Protein AF-A0A530LV53-F1 (afdb_monomer)

Nearest PDB structures (foldseek):
  2i8d-assembly1_B  TM=2.785E-01  e=9.019E+00  Lacticaseibacillus casei

Structure (mmCIF, N/CA/C/O backbone):
data_AF-A0A530LV53-F1
#
_entry.id   AF-A0A530LV53-F1
#
loop_
_atom_site.group_PDB
_atom_site.id
_atom_site.type_symbol
_atom_site.label_atom_id
_atom_site.label_alt_id
_atom_site.label_comp_id
_atom_site.label_asym_id
_atom_site.label_entity_id
_atom_site.label_seq_id
_atom_site.pdbx_PDB_ins_code
_atom_site.Cartn_x
_atom_site.Cartn_y
_atom_site.Cartn_z
_atom_site.occupancy
_atom_site.B_iso_or_equiv
_atom_site.auth_seq_id
_atom_site.auth_comp_id
_atom_site.auth_asym_id
_atom_site.auth_atom_id
_atom_site.pdbx_PDB_model_num
ATOM 1 N N . GLY A 1 1 ? 3.101 -8.618 -6.948 1.00 71.25 1 GLY A N 1
ATOM 2 C CA . GLY A 1 1 ? 4.556 -8.572 -7.168 1.00 71.25 1 GLY A CA 1
ATOM 3 C C . GLY A 1 1 ? 5.009 -9.927 -7.652 1.00 71.25 1 GLY A C 1
ATOM 4 O O . GLY A 1 1 ? 4.393 -10.908 -7.249 1.00 71.25 1 GLY A O 1
ATOM 5 N N . LEU A 1 2 ? 6.034 -9.965 -8.504 1.00 82.62 2 LEU A N 1
ATOM 6 C CA . LEU A 1 2 ? 6.558 -11.186 -9.129 1.00 82.62 2 LEU A CA 1
ATOM 7 C C . LEU A 1 2 ? 6.961 -12.260 -8.097 1.00 82.62 2 LEU A C 1
ATOM 9 O O . LEU A 1 2 ? 6.796 -13.448 -8.349 1.00 82.62 2 LEU A O 1
ATOM 13 N N . HIS A 1 3 ? 7.391 -11.832 -6.905 1.00 86.94 3 HIS A N 1
ATOM 14 C CA . HIS A 1 3 ? 7.832 -12.701 -5.808 1.00 86.94 3 HIS A CA 1
ATOM 15 C C . HIS A 1 3 ? 7.010 -12.520 -4.516 1.00 86.94 3 HIS A C 1
ATOM 17 O O . HIS A 1 3 ? 7.536 -12.628 -3.411 1.00 86.94 3 HIS A O 1
ATOM 23 N N . ARG A 1 4 ? 5.707 -12.204 -4.622 1.00 87.56 4 ARG A N 1
ATOM 24 C CA . ARG A 1 4 ? 4.835 -12.065 -3.435 1.00 87.56 4 ARG A CA 1
ATOM 25 C C . ARG A 1 4 ? 4.735 -13.408 -2.701 1.00 87.56 4 ARG A C 1
ATOM 27 O O . ARG A 1 4 ? 4.233 -14.371 -3.270 1.00 87.56 4 ARG A O 1
ATOM 34 N N . ALA A 1 5 ? 5.099 -13.425 -1.421 1.00 90.69 5 ALA A N 1
ATOM 35 C CA . ALA A 1 5 ? 4.938 -14.577 -0.538 1.00 90.69 5 ALA A CA 1
ATOM 36 C C . ALA A 1 5 ? 4.402 -14.142 0.842 1.00 90.69 5 ALA A C 1
ATOM 38 O O . ALA A 1 5 ? 4.721 -13.036 1.290 1.00 90.69 5 ALA A O 1
ATOM 39 N N . PRO A 1 6 ? 3.573 -14.964 1.514 1.00 90.94 6 PRO A N 1
ATOM 40 C CA . PRO A 1 6 ? 3.145 -14.697 2.882 1.00 90.94 6 PRO A CA 1
ATOM 41 C C . PRO A 1 6 ? 4.300 -14.933 3.866 1.00 90.94 6 PRO A C 1
ATOM 43 O O . PRO A 1 6 ? 5.013 -15.927 3.770 1.00 90.94 6 PRO A O 1
ATOM 46 N N . THR A 1 7 ? 4.457 -14.034 4.834 1.00 92.56 7 THR A N 1
ATOM 47 C CA . THR A 1 7 ? 5.420 -14.159 5.935 1.00 92.56 7 THR A CA 1
ATOM 48 C C . THR A 1 7 ? 4.914 -13.386 7.154 1.00 92.56 7 THR A C 1
ATOM 50 O O . THR A 1 7 ? 4.183 -12.404 7.009 1.00 92.56 7 THR A O 1
ATOM 53 N N . SER A 1 8 ? 5.284 -13.832 8.355 1.00 92.12 8 SER A N 1
ATOM 54 C CA . SER A 1 8 ? 5.087 -13.082 9.603 1.00 92.12 8 SER A CA 1
ATOM 55 C C . SER A 1 8 ? 6.268 -12.170 9.945 1.00 92.12 8 SER A C 1
ATOM 57 O O . SER A 1 8 ? 6.152 -11.343 10.845 1.00 92.12 8 SER A O 1
ATOM 59 N N . ASP A 1 9 ? 7.397 -12.332 9.256 1.00 93.19 9 ASP A N 1
ATOM 60 C CA . ASP A 1 9 ? 8.608 -11.540 9.442 1.00 93.19 9 ASP A CA 1
ATOM 61 C C . ASP A 1 9 ? 8.669 -10.424 8.389 1.00 93.19 9 ASP A C 1
ATOM 63 O O . ASP A 1 9 ? 8.795 -10.688 7.191 1.00 93.19 9 ASP A O 1
ATOM 67 N N . ALA A 1 10 ? 8.552 -9.174 8.842 1.00 89.12 10 ALA A N 1
ATOM 68 C CA . ALA A 1 10 ? 8.561 -7.994 7.980 1.00 89.12 10 ALA A CA 1
ATOM 69 C C . ALA A 1 10 ? 9.955 -7.655 7.420 1.00 89.12 10 ALA A C 1
ATOM 71 O O . ALA A 1 10 ? 10.044 -6.908 6.442 1.00 89.12 10 ALA A O 1
ATOM 72 N N . ASP A 1 11 ? 11.016 -8.209 8.011 1.00 92.12 11 ASP A N 1
ATOM 73 C CA . ASP A 1 11 ? 12.406 -8.009 7.599 1.00 92.12 11 ASP A CA 1
ATOM 74 C C . ASP A 1 11 ? 12.921 -9.149 6.709 1.00 92.12 11 ASP A C 1
ATOM 76 O O . ASP A 1 11 ? 14.029 -9.087 6.167 1.00 92.12 11 ASP A O 1
ATOM 80 N N . TRP A 1 12 ? 12.097 -10.173 6.483 1.00 92.88 12 TRP A N 1
ATOM 81 C CA . TRP A 1 12 ? 12.435 -11.287 5.611 1.00 92.88 12 TRP A CA 1
ATOM 82 C C . TRP A 1 12 ? 12.427 -10.887 4.127 1.00 92.88 12 TRP A C 1
ATOM 84 O O . TRP A 1 12 ? 11.539 -10.175 3.653 1.00 92.88 12 TRP A O 1
ATOM 94 N N . ASN A 1 13 ? 13.414 -11.397 3.380 1.00 90.94 13 ASN A N 1
ATOM 95 C CA . ASN A 1 13 ? 13.516 -11.292 1.919 1.00 90.94 13 ASN A CA 1
ATOM 96 C C . ASN A 1 13 ? 13.393 -9.855 1.370 1.00 90.94 13 ASN A C 1
ATOM 98 O O . ASN A 1 13 ? 12.658 -9.581 0.423 1.00 90.94 13 ASN A O 1
ATOM 102 N N . ARG A 1 14 ? 14.106 -8.907 1.989 1.00 91.25 14 ARG A N 1
ATOM 103 C CA . ARG A 1 14 ? 14.060 -7.476 1.627 1.00 91.25 14 ARG A CA 1
ATOM 104 C C . ARG A 1 14 ? 15.023 -7.092 0.500 1.00 91.25 14 ARG A C 1
ATOM 106 O O . ARG A 1 14 ? 15.029 -5.936 0.090 1.00 91.25 14 ARG A O 1
ATOM 113 N N . GLN A 1 15 ? 15.817 -8.043 0.012 1.00 93.44 15 GLN A N 1
ATOM 114 C CA . GLN A 1 15 ? 16.744 -7.843 -1.098 1.00 93.44 15 GLN A CA 1
ATOM 115 C C . GLN A 1 15 ? 16.082 -8.276 -2.413 1.00 93.44 15 GLN A C 1
ATOM 117 O O . GLN A 1 15 ? 15.523 -9.374 -2.453 1.00 93.44 15 GLN A O 1
ATOM 122 N N . PRO A 1 16 ? 16.124 -7.451 -3.472 1.00 93.31 16 PRO A N 1
ATOM 123 C CA . PRO A 1 16 ? 15.636 -7.846 -4.788 1.00 93.31 16 PRO A CA 1
ATOM 124 C C . PRO A 1 16 ? 16.410 -9.034 -5.361 1.00 93.31 16 PRO A C 1
ATOM 126 O O . PRO A 1 16 ? 17.607 -9.200 -5.106 1.00 93.31 16 PRO A O 1
ATOM 129 N N . VAL A 1 17 ? 15.744 -9.832 -6.191 1.00 92.56 17 VAL A N 1
ATOM 130 C CA . VAL A 1 17 ? 16.406 -10.911 -6.939 1.00 92.56 17 VAL A CA 1
ATOM 131 C C . VAL A 1 17 ? 17.203 -10.303 -8.108 1.00 92.56 17 VAL A C 1
ATOM 133 O O . VAL A 1 17 ? 16.740 -9.337 -8.724 1.00 92.56 17 VAL A O 1
ATOM 136 N N . PRO A 1 18 ? 18.391 -10.834 -8.467 1.00 94.38 18 PRO A N 1
ATOM 137 C CA . PRO A 1 18 ? 19.121 -10.367 -9.645 1.00 94.38 18 PRO A CA 1
ATOM 138 C C . PRO A 1 18 ? 18.253 -10.385 -10.914 1.00 94.38 18 PRO A C 1
ATOM 140 O O . PRO A 1 18 ? 17.640 -11.400 -11.236 1.00 94.38 18 PRO A O 1
ATOM 143 N N . GLY A 1 19 ? 18.204 -9.261 -11.636 1.00 94.69 19 GLY A N 1
ATOM 144 C CA . GLY A 1 19 ? 17.410 -9.108 -12.863 1.00 94.69 19 GLY A CA 1
ATOM 145 C C . GLY A 1 19 ? 15.912 -8.835 -12.656 1.00 94.69 19 GLY A C 1
ATOM 146 O O . GLY A 1 19 ? 15.170 -8.727 -13.633 1.00 94.69 19 GLY A O 1
ATOM 147 N N . GLU A 1 20 ? 15.435 -8.724 -11.409 1.00 95.12 20 GLU A N 1
ATOM 148 C CA . GLU A 1 20 ? 14.012 -8.497 -11.113 1.00 95.12 20 GLU A CA 1
ATOM 149 C C . GLU A 1 20 ? 13.497 -7.173 -11.698 1.00 95.12 20 GLU A C 1
ATOM 151 O O . GLU A 1 20 ? 12.381 -7.115 -12.218 1.00 95.12 20 GLU A O 1
ATOM 156 N N . GLY A 1 21 ? 14.315 -6.117 -11.666 1.00 95.88 21 GLY A N 1
ATOM 157 C CA . GLY A 1 21 ? 13.951 -4.812 -12.218 1.00 95.88 21 GLY A CA 1
ATOM 158 C C . GLY A 1 21 ? 13.671 -4.876 -13.719 1.00 95.88 21 GLY A C 1
ATOM 159 O O . GLY A 1 21 ? 12.647 -4.375 -14.183 1.00 95.88 21 GLY A O 1
ATOM 160 N N . GLU A 1 22 ? 14.542 -5.539 -14.475 1.00 96.88 22 GLU A N 1
ATOM 161 C CA . GLU A 1 22 ? 14.399 -5.750 -15.914 1.00 96.88 22 GLU A CA 1
ATOM 162 C C . GLU A 1 22 ? 13.201 -6.649 -16.227 1.00 96.88 22 GLU A C 1
ATOM 164 O O . GLU A 1 22 ? 12.434 -6.347 -17.144 1.00 96.88 22 GLU A O 1
ATOM 169 N N . ALA A 1 23 ? 12.993 -7.710 -15.440 1.00 95.75 23 ALA A N 1
ATOM 170 C CA . ALA A 1 23 ? 11.831 -8.581 -15.579 1.00 95.75 23 ALA A CA 1
ATOM 171 C C . ALA A 1 23 ? 10.521 -7.798 -15.392 1.00 95.75 23 ALA A C 1
ATOM 173 O O . ALA A 1 23 ? 9.632 -7.892 -16.236 1.00 95.75 23 ALA A O 1
ATOM 174 N N . ILE A 1 24 ? 10.420 -6.973 -14.342 1.00 95.25 24 ILE A N 1
ATOM 175 C CA . ILE A 1 24 ? 9.253 -6.116 -14.083 1.00 95.25 24 ILE A CA 1
ATOM 176 C C . ILE A 1 24 ? 9.080 -5.073 -15.191 1.00 95.25 24 ILE A C 1
ATOM 178 O O . ILE A 1 24 ? 7.972 -4.910 -15.699 1.00 95.25 24 ILE A O 1
ATOM 182 N N . ARG A 1 25 ? 10.156 -4.386 -15.594 1.00 96.25 25 ARG A N 1
ATOM 183 C CA . ARG A 1 25 ? 10.143 -3.405 -16.692 1.00 96.25 25 ARG A CA 1
ATOM 184 C C . ARG A 1 25 ? 9.564 -4.023 -17.966 1.00 96.25 25 ARG A C 1
ATOM 186 O O . ARG A 1 25 ? 8.698 -3.428 -18.600 1.00 96.25 25 ARG A O 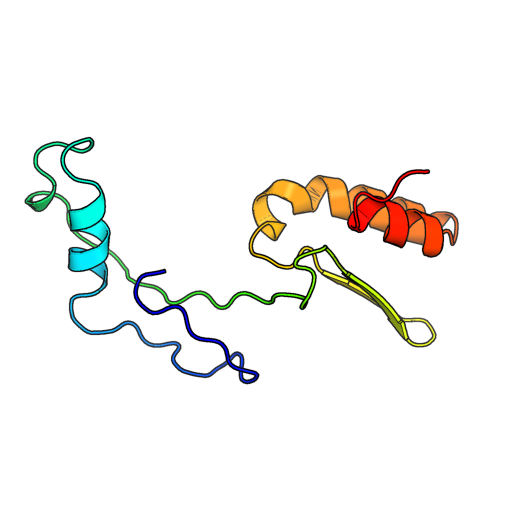1
ATOM 193 N N . ASN A 1 26 ? 9.998 -5.230 -18.319 1.00 96.25 26 ASN A N 1
ATOM 194 C CA . ASN A 1 26 ? 9.572 -5.898 -19.547 1.00 96.25 26 ASN A CA 1
ATOM 195 C C . ASN A 1 26 ? 8.071 -6.248 -19.559 1.00 96.25 26 ASN A C 1
ATOM 197 O O . ASN A 1 26 ? 7.487 -6.317 -20.640 1.00 96.25 26 ASN A O 1
ATOM 201 N N . LEU A 1 27 ? 7.419 -6.383 -18.394 1.00 95.44 27 LEU A N 1
ATOM 202 C CA . LEU A 1 27 ? 5.966 -6.608 -18.298 1.00 95.44 27 LEU A CA 1
ATOM 203 C C . LEU A 1 27 ? 5.122 -5.408 -18.765 1.00 95.44 27 LEU A C 1
ATOM 205 O O . LEU A 1 27 ? 3.924 -5.566 -18.986 1.00 95.44 27 LEU A O 1
ATOM 209 N N . PHE A 1 28 ? 5.712 -4.218 -18.923 1.00 95.38 28 PHE A N 1
ATOM 210 C CA . PHE A 1 28 ? 5.006 -3.029 -19.420 1.00 95.38 28 PHE A CA 1
ATOM 211 C C . PHE A 1 28 ? 4.948 -2.933 -20.956 1.00 95.38 28 PHE A C 1
ATOM 213 O O . PHE A 1 28 ? 4.352 -1.998 -21.497 1.00 95.38 28 PHE A O 1
ATOM 220 N N . SER A 1 29 ? 5.544 -3.888 -21.670 1.00 95.75 29 SER A N 1
ATOM 221 C CA . SER A 1 29 ? 5.414 -4.033 -23.124 1.00 95.75 29 SER A CA 1
ATOM 222 C C . SER A 1 29 ? 4.138 -4.811 -23.494 1.00 95.75 29 SER A C 1
ATOM 224 O O . SER A 1 29 ? 3.754 -5.718 -22.754 1.00 95.75 29 SER A O 1
ATOM 226 N N . PRO A 1 30 ? 3.466 -4.518 -24.629 1.00 95.38 30 PRO A N 1
ATOM 227 C CA . PRO A 1 30 ? 3.759 -3.462 -25.604 1.00 95.38 30 PRO A CA 1
ATOM 228 C C . PRO A 1 30 ? 3.260 -2.030 -25.303 1.00 95.38 30 PRO A C 1
ATOM 230 O O . PRO A 1 30 ? 3.664 -1.149 -26.063 1.00 95.38 30 PRO A O 1
ATOM 233 N N . PRO A 1 31 ? 2.416 -1.723 -24.284 1.00 96.19 31 PRO A N 1
ATOM 234 C CA . PRO A 1 31 ? 1.926 -0.353 -24.079 1.00 96.19 31 PRO A CA 1
ATOM 235 C C . PRO A 1 31 ? 3.020 0.714 -23.970 1.00 96.19 31 PRO A C 1
ATOM 237 O O . PRO A 1 31 ? 2.807 1.850 -24.390 1.00 96.19 31 PRO A O 1
ATOM 240 N N . ILE A 1 32 ? 4.187 0.356 -23.429 1.00 96.69 32 ILE A N 1
ATOM 241 C CA . ILE A 1 32 ? 5.378 1.206 -23.426 1.00 96.69 32 ILE A CA 1
ATOM 242 C C . ILE A 1 32 ? 6.327 0.743 -24.539 1.00 96.69 32 ILE A C 1
ATOM 244 O O . ILE A 1 32 ? 6.941 -0.322 -24.457 1.00 96.69 32 ILE A O 1
ATOM 248 N N . ALA A 1 33 ? 6.451 1.556 -25.590 1.00 96.19 33 ALA A N 1
ATOM 249 C CA . ALA A 1 33 ? 7.326 1.279 -26.727 1.00 96.19 33 ALA A CA 1
ATOM 250 C C . ALA A 1 33 ? 8.812 1.342 -26.342 1.00 96.19 33 ALA A C 1
ATOM 252 O O . ALA A 1 33 ? 9.192 2.123 -25.474 1.00 96.19 33 ALA A O 1
ATOM 253 N N . ARG A 1 34 ? 9.661 0.578 -27.049 1.00 96.56 34 ARG A N 1
ATOM 254 C CA . ARG A 1 34 ? 11.128 0.562 -26.857 1.00 96.56 34 ARG A CA 1
ATOM 255 C C . ARG A 1 34 ? 11.529 0.281 -25.404 1.00 96.56 34 ARG A C 1
ATOM 257 O O . ARG A 1 34 ? 12.459 0.883 -24.879 1.00 96.56 34 ARG A O 1
ATOM 264 N N . ILE A 1 35 ? 10.808 -0.633 -24.748 1.00 97.69 35 ILE A N 1
ATOM 265 C CA . ILE A 1 35 ? 10.939 -0.911 -23.310 1.00 97.69 35 ILE A CA 1
ATOM 266 C C . ILE A 1 35 ? 12.386 -1.200 -22.876 1.00 97.69 35 ILE A C 1
ATOM 268 O O . ILE A 1 35 ? 12.787 -0.847 -21.770 1.00 97.69 35 ILE A O 1
ATOM 272 N N . GLU A 1 36 ? 13.192 -1.783 -23.765 1.00 96.44 36 GLU A N 1
ATOM 273 C CA . GLU A 1 36 ? 14.587 -2.134 -23.503 1.00 96.44 36 GLU A CA 1
ATOM 274 C C . GLU A 1 36 ? 15.538 -0.930 -23.449 1.00 96.44 36 GLU A C 1
ATOM 276 O O . GLU A 1 36 ? 16.578 -1.025 -22.799 1.00 96.44 36 GLU A O 1
ATOM 281 N N . GLU A 1 37 ? 15.163 0.213 -24.036 1.0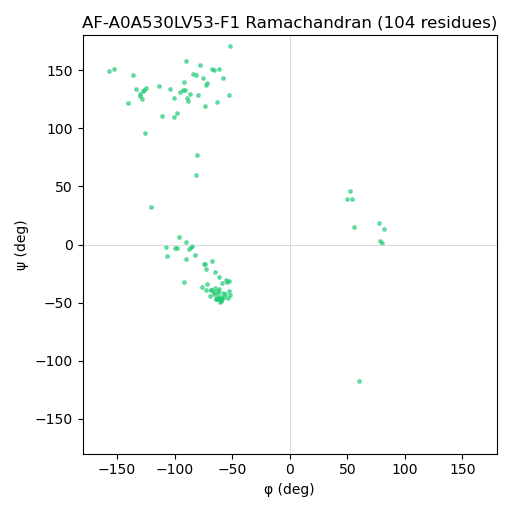0 97.44 37 GLU A N 1
ATOM 282 C CA . GLU A 1 37 ? 15.930 1.468 -23.970 1.00 97.44 37 GLU A CA 1
ATOM 283 C C . GLU A 1 37 ? 15.818 2.152 -22.592 1.00 97.44 37 GLU A C 1
ATOM 285 O O . GLU A 1 37 ? 16.634 3.011 -22.254 1.00 97.44 37 GLU A O 1
ATOM 290 N N . TYR A 1 38 ? 14.831 1.777 -21.769 1.00 97.44 38 TYR A N 1
ATOM 291 C CA . TYR A 1 38 ? 14.658 2.327 -20.424 1.00 97.44 38 TYR A CA 1
ATOM 292 C C . TYR A 1 38 ? 15.617 1.666 -19.432 1.00 97.44 38 TYR A C 1
ATOM 294 O O . TYR A 1 38 ? 15.650 0.439 -19.282 1.00 97.44 38 TYR A O 1
ATOM 302 N N . LYS A 1 39 ? 16.354 2.505 -18.697 1.00 97.38 39 LYS A N 1
ATOM 303 C CA . LYS A 1 39 ? 17.282 2.088 -17.644 1.00 97.38 39 LYS A CA 1
ATOM 304 C C . LYS A 1 39 ? 16.562 1.933 -16.304 1.00 97.38 39 LYS A C 1
ATOM 306 O O . LYS A 1 39 ? 15.917 2.867 -15.835 1.00 9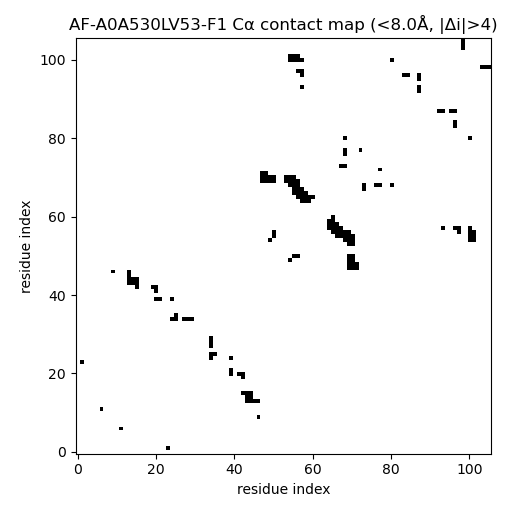7.38 39 LYS A O 1
ATOM 311 N N . VAL A 1 40 ? 16.752 0.788 -15.651 1.00 97.06 40 VAL A N 1
ATOM 312 C CA . VAL A 1 40 ? 16.390 0.597 -14.241 1.00 97.06 40 VAL A CA 1
ATOM 313 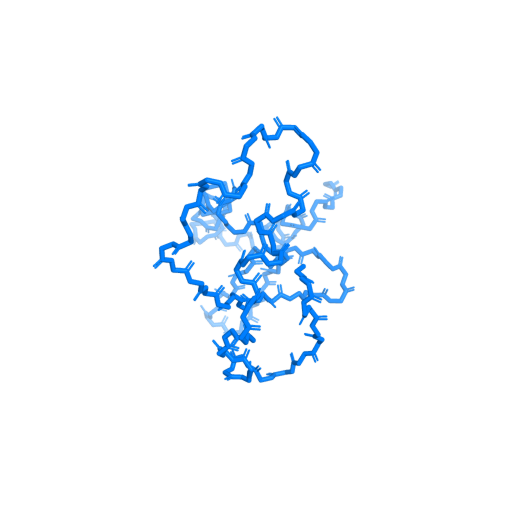C C . VAL A 1 40 ? 17.402 1.354 -13.377 1.00 97.06 40 VAL A C 1
ATOM 315 O O . VAL A 1 40 ? 18.604 1.098 -13.453 1.00 97.06 40 VAL A O 1
ATOM 318 N N . THR A 1 41 ? 16.940 2.330 -12.594 1.00 97.25 41 THR A N 1
ATOM 319 C CA . THR A 1 41 ? 17.810 3.129 -11.711 1.00 97.25 41 THR A CA 1
ATOM 320 C C . THR A 1 41 ? 17.929 2.542 -10.312 1.00 97.25 41 THR A C 1
ATOM 322 O O . THR A 1 41 ? 18.972 2.686 -9.685 1.00 97.25 41 THR A O 1
ATOM 325 N N . GLU A 1 42 ? 16.870 1.897 -9.827 1.00 96.06 42 GLU A N 1
ATOM 326 C CA . GLU A 1 42 ? 16.784 1.325 -8.487 1.00 96.06 42 GLU A CA 1
ATOM 327 C C . GLU A 1 42 ? 15.724 0.216 -8.468 1.00 96.06 42 GLU A C 1
ATOM 329 O O . GLU A 1 42 ? 14.734 0.283 -9.202 1.00 96.06 42 GLU A O 1
ATOM 334 N N . VAL A 1 43 ? 15.925 -0.794 -7.621 1.00 95.44 43 VAL A N 1
ATOM 335 C CA . VAL A 1 43 ? 14.950 -1.856 -7.355 1.00 95.44 43 VAL A CA 1
ATOM 336 C C . VAL A 1 43 ? 14.798 -1.978 -5.846 1.00 95.44 43 VAL A C 1
ATOM 338 O O . VAL A 1 43 ? 15.791 -2.079 -5.130 1.00 95.44 43 VAL A O 1
ATOM 341 N N . VAL A 1 44 ? 13.556 -1.957 -5.360 1.00 92.94 44 VAL A N 1
ATOM 342 C CA . VAL A 1 44 ? 13.248 -1.972 -3.926 1.00 92.94 44 VAL A CA 1
ATOM 343 C C . VAL A 1 44 ? 12.150 -2.984 -3.641 1.00 92.94 44 VAL A C 1
ATOM 345 O O . VAL A 1 44 ? 11.100 -2.976 -4.287 1.00 92.94 44 VAL A O 1
ATOM 348 N N . THR A 1 45 ? 12.351 -3.801 -2.608 1.00 91.56 45 THR A N 1
ATOM 349 C CA . THR A 1 45 ? 11.322 -4.713 -2.106 1.00 91.56 45 THR A CA 1
ATOM 350 C C . THR A 1 45 ? 10.448 -4.018 -1.062 1.00 91.56 45 THR A C 1
ATOM 352 O O . THR A 1 45 ? 10.922 -3.547 -0.024 1.00 91.56 45 THR A O 1
ATOM 355 N N . CYS A 1 46 ? 9.135 -3.989 -1.294 1.00 88.94 46 CYS A N 1
ATOM 356 C CA . CYS A 1 46 ? 8.160 -3.425 -0.360 1.00 88.94 46 CYS A CA 1
ATOM 357 C C . CYS A 1 46 ? 7.401 -4.529 0.390 1.00 88.94 46 CYS A C 1
ATOM 359 O O . CYS A 1 46 ? 6.917 -5.482 -0.221 1.00 88.94 46 CYS A O 1
ATOM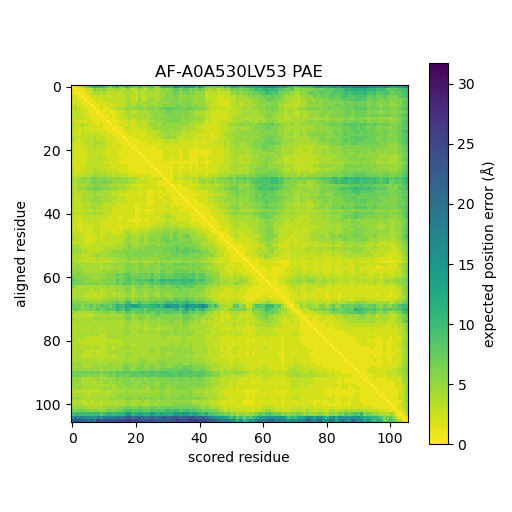 361 N N . ALA A 1 47 ? 7.271 -4.378 1.710 1.00 89.25 47 ALA A N 1
ATOM 362 C CA . ALA A 1 47 ? 6.444 -5.239 2.543 1.00 89.25 47 ALA A CA 1
ATOM 363 C C . ALA A 1 47 ? 5.035 -4.650 2.669 1.00 89.25 47 ALA A C 1
ATOM 365 O O . ALA A 1 47 ? 4.856 -3.444 2.841 1.00 89.25 47 ALA A O 1
ATOM 366 N N . TYR A 1 48 ? 4.034 -5.524 2.629 1.00 88.75 48 TYR A N 1
ATOM 367 C CA . TYR A 1 48 ? 2.634 -5.163 2.804 1.00 88.75 48 TYR A CA 1
ATOM 368 C C . TYR A 1 48 ? 2.030 -5.991 3.929 1.00 88.75 48 TYR A C 1
ATOM 370 O O . TYR A 1 48 ? 2.198 -7.208 3.975 1.00 88.75 48 TYR A O 1
ATOM 378 N N . THR A 1 49 ? 1.283 -5.335 4.809 1.00 89.19 49 THR A N 1
ATOM 379 C CA . THR A 1 49 ? 0.468 -6.012 5.817 1.00 89.19 49 THR A CA 1
ATOM 380 C C . THR A 1 49 ? -0.924 -6.261 5.253 1.00 89.19 49 THR A C 1
ATOM 382 O O . THR A 1 49 ? -1.532 -5.358 4.677 1.00 89.19 49 THR A O 1
ATOM 385 N N . PHE A 1 50 ? -1.433 -7.478 5.423 1.00 89.44 50 PHE A N 1
ATOM 386 C CA . PHE A 1 50 ? -2.778 -7.873 5.011 1.00 89.44 50 PHE A CA 1
ATOM 387 C C . PHE A 1 50 ? -3.507 -8.484 6.205 1.00 89.44 50 PHE A C 1
ATOM 389 O O . PHE A 1 50 ? -2.959 -9.322 6.919 1.00 89.44 50 PHE A O 1
ATOM 396 N N . THR A 1 51 ? -4.743 -8.056 6.421 1.00 89.88 51 THR A N 1
ATOM 397 C CA . THR A 1 51 ? -5.702 -8.768 7.267 1.00 89.88 51 THR A CA 1
ATOM 398 C C . THR A 1 51 ? -6.268 -9.955 6.487 1.00 89.88 51 THR A C 1
ATOM 400 O O . THR A 1 51 ? -6.293 -9.934 5.258 1.00 89.88 51 THR A O 1
ATOM 403 N N . ALA A 1 52 ? -6.731 -10.996 7.184 1.00 89.19 52 ALA A N 1
ATOM 404 C CA . ALA A 1 52 ? -7.294 -12.185 6.534 1.00 89.19 52 ALA A CA 1
ATOM 405 C C . ALA A 1 52 ? -8.547 -11.878 5.692 1.00 89.19 52 ALA A C 1
ATOM 407 O O . ALA A 1 52 ? -8.821 -12.576 4.723 1.00 89.19 52 ALA A O 1
ATOM 408 N N . ASP A 1 53 ? -9.293 -10.832 6.059 1.00 90.19 53 ASP A N 1
ATOM 409 C CA . ASP A 1 53 ? -10.467 -10.347 5.330 1.00 90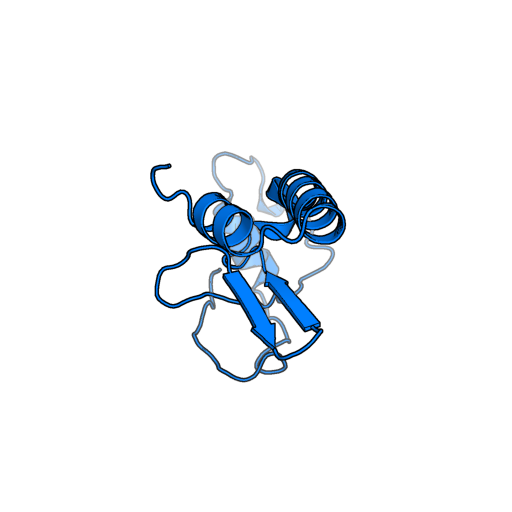.19 53 ASP A CA 1
ATOM 410 C C . ASP A 1 53 ? -10.148 -9.186 4.373 1.00 90.19 53 ASP A C 1
ATOM 412 O O . ASP A 1 53 ? -11.061 -8.594 3.805 1.00 90.19 53 ASP A O 1
ATOM 416 N N . GLU A 1 54 ? -8.865 -8.841 4.216 1.00 88.88 54 GLU A N 1
ATOM 417 C CA . GLU A 1 54 ? -8.340 -7.759 3.374 1.00 88.88 54 GLU A CA 1
ATOM 418 C C . GLU A 1 54 ? -8.917 -6.359 3.665 1.00 88.88 54 GLU A C 1
ATOM 420 O O . GLU A 1 54 ? -8.708 -5.420 2.890 1.00 88.88 54 GLU A O 1
ATOM 425 N N . LYS A 1 55 ? -9.585 -6.179 4.812 1.00 90.94 55 LYS A N 1
ATOM 426 C CA . LYS A 1 55 ? -10.163 -4.904 5.254 1.00 90.94 55 LYS A CA 1
ATOM 427 C C . LYS A 1 55 ? -9.192 -4.073 6.086 1.00 90.94 55 LYS A C 1
ATOM 429 O O . LYS A 1 55 ? -8.285 -4.594 6.737 1.00 90.94 55 LYS A O 1
ATOM 434 N N . PHE A 1 56 ? -9.429 -2.762 6.145 1.00 94.06 56 PHE A N 1
ATOM 435 C CA . PHE A 1 56 ? -8.692 -1.893 7.061 1.00 94.06 56 PHE A CA 1
ATOM 436 C C . PHE A 1 56 ? -9.009 -2.237 8.519 1.00 94.06 56 PHE A C 1
ATOM 438 O O . PHE A 1 56 ? -10.106 -2.684 8.866 1.00 94.06 56 PHE A O 1
ATOM 445 N N . LEU A 1 57 ? -8.025 -2.005 9.382 1.00 92.25 57 LEU A N 1
ATOM 446 C CA . LEU A 1 57 ? -8.056 -2.390 10.783 1.00 92.25 57 LEU A CA 1
ATOM 447 C C . LEU A 1 57 ? -8.097 -1.151 11.678 1.00 92.25 57 LEU A C 1
ATOM 449 O O . LEU A 1 57 ? -7.302 -0.227 11.505 1.00 92.25 57 LEU A O 1
ATOM 453 N N . ALA A 1 58 ? -8.950 -1.197 12.700 1.00 94.56 58 ALA A N 1
ATOM 454 C CA . ALA A 1 58 ? -8.780 -0.421 13.921 1.00 94.56 58 ALA A CA 1
ATOM 455 C C . ALA A 1 58 ? -8.880 -1.350 15.137 1.00 94.56 58 ALA A C 1
ATOM 457 O O . ALA A 1 58 ? -9.863 -2.075 15.305 1.00 94.56 58 ALA A O 1
ATOM 458 N N . HIS A 1 59 ? -7.863 -1.324 15.994 1.00 92.56 59 HIS A N 1
ATOM 459 C CA . HIS A 1 59 ? -7.771 -2.160 17.185 1.00 92.56 59 HIS A CA 1
ATOM 460 C C . HIS A 1 59 ? -7.435 -1.309 18.409 1.00 92.56 59 HIS A C 1
ATOM 462 O O . HIS A 1 59 ? -6.470 -0.546 18.403 1.00 92.56 59 HIS A O 1
ATOM 468 N N . ARG A 1 60 ? -8.230 -1.442 19.475 1.00 93.56 60 ARG A N 1
ATOM 469 C CA . ARG A 1 60 ? -8.020 -0.704 20.722 1.00 93.56 60 ARG A CA 1
ATOM 470 C C . ARG A 1 60 ? -7.338 -1.597 21.751 1.00 93.56 60 ARG A C 1
ATOM 472 O O . ARG A 1 60 ? -7.862 -2.655 22.083 1.00 93.56 60 ARG A O 1
ATOM 479 N N . LYS A 1 61 ? -6.217 -1.130 22.298 1.00 94.56 61 LYS A N 1
ATOM 480 C CA . LYS A 1 61 ? -5.475 -1.777 23.384 1.00 94.56 61 LYS A CA 1
ATOM 481 C C . LYS A 1 61 ? -5.286 -0.778 24.525 1.00 94.56 61 LYS A C 1
ATOM 483 O O . LYS A 1 61 ? -4.386 0.060 24.495 1.00 94.56 61 LYS A O 1
ATOM 488 N N . GLY A 1 62 ? -6.171 -0.831 25.521 1.00 92.50 62 GLY A N 1
ATOM 489 C CA . GLY A 1 62 ? -6.207 0.156 26.605 1.00 92.50 62 GLY A CA 1
ATOM 490 C C . GLY A 1 62 ? -6.455 1.571 26.070 1.00 92.50 62 GLY A C 1
ATOM 491 O O . GLY A 1 62 ? -7.494 1.833 25.467 1.00 92.50 62 GLY A O 1
ATOM 492 N N . LYS A 1 63 ? -5.487 2.474 26.274 1.00 91.44 63 LYS A N 1
ATOM 493 C CA . LYS A 1 63 ? -5.519 3.855 25.755 1.00 91.44 63 LYS A CA 1
ATOM 494 C C . LYS A 1 63 ? -4.947 3.998 24.336 1.00 91.44 63 LYS A C 1
ATOM 496 O O . LYS A 1 63 ? -4.989 5.089 23.783 1.00 91.44 63 LYS A O 1
ATOM 501 N N . CYS A 1 64 ? -4.411 2.926 23.749 1.00 94.38 64 CYS A N 1
ATOM 502 C CA . CYS A 1 64 ? -3.850 2.942 22.402 1.00 94.38 64 CYS A CA 1
ATOM 503 C C . CYS A 1 64 ? -4.906 2.545 21.364 1.00 94.38 64 CYS A C 1
ATOM 505 O O . CYS A 1 64 ? -5.604 1.541 21.535 1.00 94.38 64 CYS A O 1
ATOM 507 N N . LEU A 1 65 ? -5.001 3.321 20.284 1.00 94.94 65 LEU A N 1
ATOM 508 C CA . LEU A 1 65 ? -5.770 2.989 19.090 1.00 94.94 65 LEU A CA 1
ATOM 509 C C . LEU A 1 65 ? -4.789 2.728 17.944 1.00 94.94 65 LEU A C 1
ATOM 511 O O . LEU A 1 65 ? -4.136 3.645 17.454 1.00 94.94 65 LEU A O 1
ATOM 515 N N . VAL A 1 66 ? -4.694 1.469 17.527 1.00 94.62 66 VAL A N 1
ATOM 516 C CA . VAL A 1 66 ? -3.904 1.044 16.369 1.00 94.62 66 VAL A CA 1
ATOM 517 C C . VAL A 1 66 ? -4.796 1.118 15.141 1.00 94.62 66 VAL A C 1
ATOM 519 O O . VAL A 1 66 ? -5.872 0.522 15.135 1.00 94.62 66 VAL A O 1
ATOM 522 N N . VAL A 1 67 ? -4.353 1.826 14.104 1.00 94.69 67 VAL A N 1
ATOM 523 C CA . VAL A 1 67 ? -5.080 1.963 12.838 1.00 94.69 67 VAL A CA 1
ATOM 524 C C . VAL A 1 67 ? -4.156 1.580 11.698 1.00 94.69 67 VAL A C 1
ATOM 526 O O . VAL A 1 67 ? -3.023 2.050 11.638 1.00 94.69 67 VAL A O 1
ATOM 529 N N . SER A 1 68 ? -4.645 0.746 10.785 1.00 91.88 68 SER A N 1
ATOM 530 C CA . SER A 1 68 ? -3.890 0.369 9.599 1.00 91.88 68 SER A CA 1
ATOM 531 C C . SER A 1 68 ? -4.790 0.284 8.375 1.00 91.88 68 SER A C 1
ATOM 533 O O . SER A 1 68 ? -5.727 -0.516 8.322 1.00 91.88 68 SER A O 1
ATOM 535 N N . ALA A 1 69 ? -4.460 1.081 7.360 1.00 88.62 69 ALA A N 1
ATOM 536 C CA . ALA A 1 69 ? -4.983 0.937 6.006 1.00 88.62 69 ALA A CA 1
ATOM 537 C C . ALA A 1 69 ? -4.190 -0.151 5.258 1.00 88.62 69 ALA A C 1
ATOM 539 O O . ALA A 1 69 ? -3.510 0.126 4.264 1.00 88.62 69 ALA A O 1
ATOM 540 N N . CYS A 1 70 ? -4.224 -1.369 5.814 1.00 81.88 70 CYS A N 1
ATOM 541 C CA . CYS A 1 70 ? -3.592 -2.574 5.278 1.00 81.88 70 CYS A CA 1
ATOM 542 C C . CYS A 1 70 ? -3.967 -2.821 3.802 1.00 81.88 70 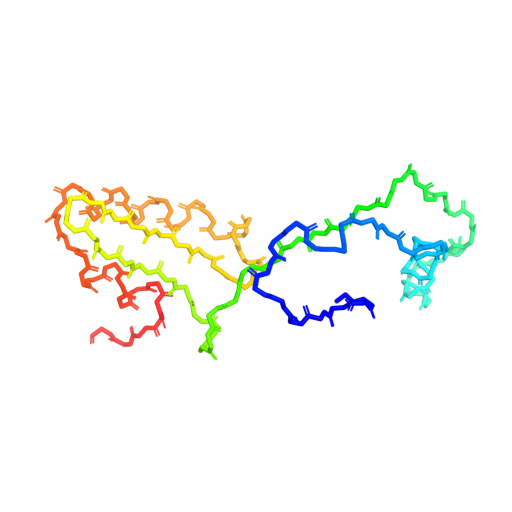CYS A C 1
ATOM 544 O O . CYS A 1 70 ? -4.845 -2.174 3.232 1.00 81.88 70 CYS A O 1
ATOM 546 N N . SER A 1 71 ? -3.291 -3.778 3.171 1.00 80.25 71 SER A N 1
ATOM 547 C CA . SER A 1 71 ? -3.554 -4.227 1.797 1.00 80.25 71 SER A CA 1
ATOM 548 C C . SER A 1 71 ? -3.022 -3.299 0.698 1.00 80.25 71 SER A C 1
ATOM 550 O O . SER A 1 71 ? -3.459 -3.369 -0.444 1.00 80.25 71 SER A O 1
ATOM 552 N N . GLY A 1 72 ? -2.077 -2.416 1.033 1.00 83.31 72 GLY A N 1
ATOM 553 C CA . GLY A 1 72 ? -1.365 -1.564 0.070 1.00 83.31 72 GLY A CA 1
ATOM 554 C C . GLY A 1 72 ? -2.077 -0.297 -0.379 1.00 83.31 72 GLY A C 1
ATOM 555 O O . GLY A 1 72 ? -1.644 0.383 -1.305 1.00 83.31 72 GLY A O 1
ATOM 556 N N . HIS A 1 73 ? -3.131 0.062 0.337 1.00 88.94 73 HIS A N 1
ATOM 557 C CA . HIS A 1 73 ? -3.983 1.202 0.036 1.00 88.94 73 HIS A CA 1
ATOM 558 C C . HIS A 1 73 ? -3.653 2.444 0.881 1.00 88.94 73 HIS A C 1
ATOM 560 O O . HIS A 1 73 ? -4.229 3.511 0.660 1.00 88.94 73 HIS A O 1
ATOM 566 N N . GLY A 1 74 ? -2.701 2.337 1.815 1.00 87.81 74 GLY A N 1
ATOM 567 C CA . GLY A 1 74 ? -2.333 3.411 2.741 1.00 87.81 74 GLY A CA 1
ATOM 568 C C . GLY A 1 74 ? -1.997 4.740 2.063 1.00 87.81 74 GLY A C 1
ATOM 569 O O . GLY A 1 74 ? -2.459 5.778 2.526 1.00 87.81 74 GLY A O 1
ATOM 570 N N . TYR A 1 75 ? -1.293 4.722 0.925 1.00 89.38 75 TYR A N 1
ATOM 571 C CA . TYR A 1 75 ? -1.001 5.948 0.172 1.00 89.38 75 TYR A CA 1
ATOM 572 C C .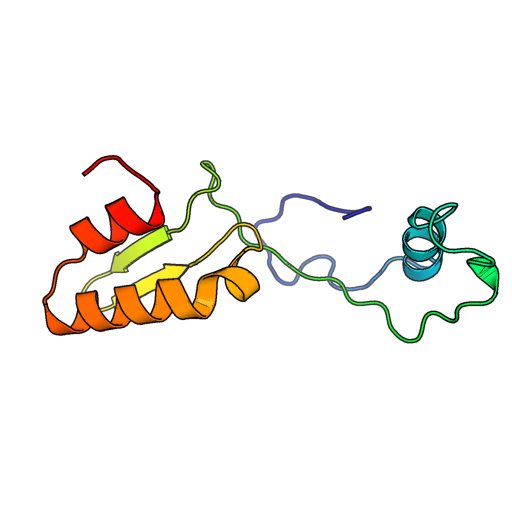 TYR A 1 75 ? -2.277 6.622 -0.358 1.00 89.38 75 TYR A C 1
ATOM 574 O O . TYR A 1 75 ? -2.486 7.816 -0.162 1.00 89.38 75 TYR A O 1
ATOM 582 N N . LYS A 1 76 ? -3.178 5.846 -0.974 1.00 90.88 76 LYS A N 1
ATOM 583 C CA . LYS A 1 76 ? -4.407 6.360 -1.597 1.00 90.88 76 LYS A CA 1
ATOM 584 C C . LYS A 1 76 ? -5.411 6.892 -0.572 1.00 90.88 76 LYS A C 1
ATOM 586 O O . LYS A 1 76 ? -6.071 7.896 -0.825 1.00 90.88 76 LYS A O 1
ATOM 591 N N . PHE A 1 77 ? -5.547 6.221 0.572 1.00 92.88 77 PHE A N 1
ATOM 592 C CA . PHE A 1 77 ? -6.590 6.529 1.559 1.00 92.88 77 PHE A CA 1
ATOM 593 C C . PHE A 1 77 ? -6.075 7.210 2.827 1.00 92.88 77 PHE A C 1
ATOM 595 O O . PHE A 1 77 ? -6.891 7.579 3.671 1.00 92.88 77 PHE A O 1
ATOM 602 N N . GLY A 1 78 ? -4.764 7.426 2.966 1.00 93.31 78 GLY A N 1
ATOM 603 C CA . GLY A 1 78 ? -4.150 7.951 4.188 1.00 93.31 78 GLY A CA 1
ATOM 604 C C . GLY A 1 78 ? -4.796 9.243 4.689 1.00 93.31 78 GLY A C 1
ATOM 605 O O . GLY A 1 78 ? -5.130 9.346 5.866 1.00 93.31 78 GLY A O 1
ATOM 606 N N . ALA A 1 79 ? -5.085 10.191 3.792 1.00 95.50 79 ALA A N 1
ATOM 607 C CA . ALA A 1 79 ? -5.754 11.439 4.160 1.00 95.50 79 ALA A CA 1
ATOM 608 C C . ALA A 1 79 ? -7.197 11.228 4.660 1.00 95.50 79 ALA A C 1
ATOM 610 O O . ALA A 1 79 ? -7.612 11.837 5.646 1.00 95.50 79 ALA A O 1
ATOM 611 N N . ALA A 1 80 ? -7.975 10.363 4.001 1.00 95.75 80 ALA A N 1
ATOM 612 C CA . ALA A 1 80 ? -9.359 10.088 4.390 1.00 95.75 80 ALA A CA 1
ATOM 613 C C . ALA A 1 80 ? -9.429 9.332 5.726 1.00 95.75 80 ALA A C 1
ATOM 615 O O . ALA A 1 80 ? -10.200 9.711 6.609 1.00 95.75 80 ALA A O 1
ATOM 616 N N . VAL A 1 81 ? -8.576 8.316 5.890 1.00 95.88 81 VAL A N 1
ATOM 617 C CA . VAL A 1 81 ? -8.416 7.566 7.141 1.00 95.88 81 VAL A CA 1
ATOM 618 C C . VAL A 1 81 ? -7.987 8.508 8.263 1.00 95.88 81 VAL A C 1
ATOM 620 O O . VAL A 1 81 ? -8.636 8.536 9.303 1.00 95.88 81 VAL A O 1
ATOM 623 N N . GLY A 1 82 ? -6.973 9.348 8.039 1.00 96.25 82 GLY A N 1
ATOM 624 C CA . GLY A 1 82 ? -6.473 10.296 9.035 1.00 96.25 82 GLY A CA 1
ATOM 625 C C . GLY A 1 82 ? -7.550 11.245 9.566 1.00 96.25 82 GLY A C 1
ATOM 626 O O . GLY A 1 82 ? -7.661 11.426 10.776 1.00 96.25 82 GLY A O 1
ATOM 627 N N . ARG A 1 83 ? -8.414 11.785 8.693 1.00 97.19 83 ARG A N 1
ATOM 628 C CA . ARG A 1 83 ? -9.542 12.637 9.123 1.00 97.19 83 ARG A CA 1
ATOM 629 C C . ARG A 1 83 ? -10.538 11.890 10.010 1.00 97.19 83 ARG A C 1
ATOM 631 O O . ARG A 1 83 ? -11.011 12.442 10.999 1.00 97.19 83 ARG A O 1
ATOM 638 N N . ARG A 1 84 ? -10.856 10.638 9.672 1.00 96.81 84 ARG A N 1
ATOM 639 C CA . ARG A 1 84 ? -11.770 9.799 10.465 1.00 96.81 84 ARG A CA 1
ATOM 640 C C . ARG A 1 84 ? -11.165 9.419 11.811 1.00 96.81 84 ARG A C 1
ATOM 642 O O . ARG A 1 84 ? -11.868 9.452 12.815 1.00 96.81 84 ARG A O 1
ATOM 649 N N . VAL A 1 85 ? -9.866 9.128 11.840 1.00 96.94 85 VAL A N 1
ATOM 650 C CA . VAL A 1 85 ? -9.124 8.886 13.083 1.00 96.94 85 VAL A CA 1
ATOM 651 C C . VAL A 1 85 ? -9.121 10.134 13.961 1.00 96.94 85 VAL A C 1
ATOM 653 O O . VAL A 1 85 ? -9.422 10.025 15.143 1.00 96.94 85 VAL A O 1
ATOM 656 N N . ALA A 1 86 ? -8.860 11.318 13.402 1.00 97.31 86 ALA A N 1
ATOM 657 C CA . ALA A 1 86 ? -8.901 12.569 14.157 1.00 97.31 86 ALA A CA 1
ATOM 658 C C . ALA A 1 86 ? -10.285 12.815 14.784 1.00 97.31 86 ALA A C 1
ATOM 660 O O . ALA A 1 86 ? -10.372 13.074 15.981 1.00 97.31 86 ALA A O 1
ATOM 661 N N . ALA A 1 87 ? -11.365 12.641 14.012 1.00 97.00 87 ALA A N 1
ATOM 662 C CA . ALA A 1 87 ? -12.730 12.756 14.526 1.00 97.00 87 ALA A CA 1
ATOM 663 C C . ALA A 1 87 ? -13.012 11.749 15.656 1.00 97.00 87 ALA A C 1
ATOM 665 O O . ALA A 1 87 ? -13.533 12.138 16.697 1.00 97.00 87 ALA A O 1
ATOM 666 N N . CYS A 1 88 ? -12.605 10.488 15.473 1.00 96.38 88 CYS A N 1
ATOM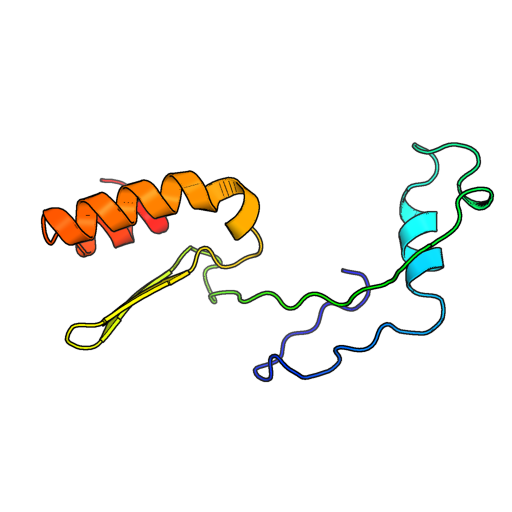 667 C CA . CYS A 1 88 ? -12.715 9.425 16.475 1.00 96.38 88 CYS A CA 1
ATOM 668 C C . CYS A 1 88 ? -11.980 9.774 17.779 1.00 96.38 88 CYS A C 1
ATOM 670 O O . CYS A 1 88 ? -12.504 9.554 18.867 1.00 96.38 88 CYS A O 1
ATOM 672 N N . VAL A 1 89 ? -10.778 10.351 17.692 1.00 95.44 89 VAL A N 1
ATOM 673 C CA . VAL A 1 89 ? -10.025 10.800 18.874 1.00 95.44 89 VAL A CA 1
ATOM 674 C C . VAL A 1 89 ? -10.755 11.934 19.596 1.00 95.44 89 VAL A C 1
ATOM 676 O O . VAL A 1 89 ? -10.753 11.963 20.824 1.00 95.44 89 VAL A O 1
ATOM 679 N N . SER A 1 90 ? -11.404 12.841 18.862 1.00 96.50 90 SER A N 1
ATOM 680 C CA . SER A 1 90 ? -12.160 13.952 19.449 1.00 96.50 90 SER A CA 1
ATOM 681 C C . SER A 1 90 ? -13.477 13.524 20.101 1.00 96.50 90 SER A C 1
ATOM 683 O O . SER A 1 90 ? -13.835 14.074 21.138 1.00 96.50 90 SER A O 1
ATOM 685 N N . ASN A 1 91 ? -14.212 12.582 19.505 1.00 96.12 91 ASN A N 1
ATOM 686 C CA . ASN A 1 91 ? -15.565 12.214 19.944 1.00 96.12 91 ASN A CA 1
ATOM 687 C C . ASN A 1 91 ? -15.657 10.857 20.670 1.00 96.12 91 ASN A C 1
ATOM 689 O O . ASN A 1 91 ? -16.697 10.542 21.238 1.00 96.12 91 ASN A O 1
ATOM 693 N N . GLY A 1 92 ? -14.590 10.055 20.664 1.00 94.62 92 GLY A N 1
ATOM 694 C CA . GLY A 1 92 ? -14.537 8.733 21.288 1.00 94.62 92 GLY A CA 1
ATOM 695 C C . GLY A 1 92 ? -15.201 7.598 20.496 1.00 94.62 92 GLY A C 1
ATOM 696 O O . GLY A 1 92 ? -15.218 6.467 20.983 1.00 94.62 92 GLY A O 1
ATOM 697 N N . ASP A 1 93 ? -15.716 7.851 19.289 1.00 95.50 93 ASP A N 1
ATOM 698 C CA . ASP A 1 93 ? -16.474 6.880 18.490 1.00 95.50 93 ASP A CA 1
ATOM 699 C C . ASP A 1 93 ? -15.558 5.895 17.741 1.00 95.50 93 ASP A C 1
ATOM 701 O O . ASP A 1 93 ? -15.276 6.009 16.544 1.00 95.50 93 ASP A O 1
ATOM 705 N N . VAL A 1 94 ? -15.032 4.917 18.479 1.00 95.00 94 VAL A N 1
ATOM 706 C CA . VAL A 1 94 ? -14.155 3.871 17.930 1.00 95.00 94 VAL A CA 1
ATOM 707 C C . VAL A 1 94 ? -14.930 2.872 17.071 1.00 95.00 94 VAL A C 1
ATOM 709 O O . VAL A 1 94 ? -14.391 2.363 16.086 1.00 95.00 94 VAL A O 1
ATOM 712 N N . ASP A 1 95 ? -16.178 2.574 17.419 1.00 94.56 95 ASP A N 1
ATOM 713 C CA . ASP A 1 95 ? -16.959 1.570 16.698 1.00 94.56 95 ASP A CA 1
ATOM 714 C C . ASP A 1 95 ? -17.463 2.106 15.355 1.00 94.56 95 ASP A C 1
ATOM 716 O O . ASP A 1 95 ? -17.388 1.391 14.352 1.00 94.56 95 ASP A O 1
ATOM 720 N N . GLY A 1 96 ? -17.839 3.386 15.280 1.00 95.06 96 GLY A N 1
ATOM 721 C CA . GLY A 1 96 ? -18.107 4.064 14.015 1.00 95.06 96 GLY A CA 1
ATOM 722 C C . GLY A 1 96 ? -16.873 4.129 13.113 1.00 95.06 96 GLY A C 1
ATOM 723 O O . GLY A 1 96 ? -16.971 3.864 11.911 1.00 95.06 96 GLY A O 1
ATOM 724 N N . LEU A 1 97 ? -15.684 4.384 13.678 1.00 95.88 97 LEU A N 1
ATOM 725 C CA . LEU A 1 97 ? -14.428 4.308 12.924 1.00 95.88 97 LEU A CA 1
ATOM 726 C C . LEU A 1 97 ? -14.202 2.905 12.341 1.00 95.88 97 LEU A C 1
ATOM 728 O O . LEU A 1 97 ? -13.878 2.790 11.158 1.00 95.88 97 LEU A O 1
ATOM 732 N N . LYS A 1 98 ? -14.380 1.842 13.137 1.00 95.00 98 LYS A N 1
ATOM 733 C CA . LYS A 1 98 ? -14.208 0.452 12.676 1.00 95.00 98 LYS A CA 1
ATOM 734 C C . LYS A 1 98 ? -15.162 0.109 11.536 1.00 95.00 98 LYS A C 1
ATOM 736 O O . LYS A 1 98 ? -14.697 -0.385 10.511 1.00 95.00 98 LYS A O 1
ATOM 741 N N . LYS A 1 99 ? -16.458 0.401 11.688 1.00 94.94 99 LYS A N 1
ATOM 742 C CA . LYS A 1 99 ? -17.462 0.149 10.641 1.00 94.94 99 LYS A CA 1
ATOM 743 C C . LYS A 1 99 ? -17.100 0.867 9.342 1.00 94.94 99 LYS A C 1
ATOM 745 O O . LYS A 1 99 ? -17.099 0.258 8.274 1.00 94.94 99 LYS A O 1
ATOM 750 N N . TRP A 1 100 ? -16.705 2.141 9.441 1.00 95.31 100 TRP A N 1
ATOM 751 C CA . TRP A 1 100 ? -16.316 2.940 8.279 1.00 95.31 100 TRP A CA 1
ATOM 752 C C . TRP A 1 100 ? -15.067 2.389 7.579 1.00 95.31 100 TRP A C 1
ATOM 754 O O . TRP A 1 100 ? -15.069 2.228 6.361 1.00 95.31 100 TRP A O 1
ATOM 764 N N . LEU A 1 101 ? -14.019 2.049 8.340 1.00 94.75 101 LEU A N 1
ATOM 765 C CA . LEU A 1 101 ? -12.785 1.454 7.807 1.00 94.75 101 LEU A CA 1
ATOM 766 C C . LEU A 1 101 ? -13.046 0.134 7.071 1.00 94.75 101 LEU A C 1
ATOM 768 O O . LEU A 1 101 ? -12.371 -0.184 6.095 1.00 94.75 101 LEU A O 1
ATOM 772 N N . ARG A 1 102 ? -14.036 -0.628 7.535 1.00 92.56 102 ARG A N 1
ATOM 773 C CA . ARG A 1 102 ? -14.406 -1.941 7.001 1.00 92.56 102 ARG A CA 1
ATOM 774 C C . ARG A 1 102 ? -15.461 -1.880 5.893 1.00 92.56 102 ARG A C 1
ATOM 776 O O . ARG A 1 102 ? -15.862 -2.945 5.411 1.00 92.56 102 ARG A O 1
ATOM 783 N N . ALA A 1 103 ? -15.887 -0.669 5.512 1.00 91.12 103 ALA A N 1
ATOM 784 C CA . ALA A 1 103 ? -16.980 -0.399 4.576 1.00 91.12 103 ALA A CA 1
ATOM 785 C C . ALA A 1 103 ? -18.262 -1.185 4.914 1.00 91.12 103 ALA A C 1
ATOM 787 O O . ALA A 1 103 ? -18.939 -1.714 4.035 1.00 91.12 103 ALA A O 1
ATOM 788 N N . GLU A 1 104 ? -18.565 -1.313 6.203 1.00 87.31 104 GLU A N 1
ATOM 789 C CA . GLU A 1 104 ? -19.769 -1.991 6.680 1.00 87.31 104 GLU A CA 1
ATOM 790 C C . GLU A 1 104 ? -20.968 -1.038 6.602 1.00 87.31 104 GLU A C 1
ATOM 792 O O . GLU A 1 104 ? -20.817 0.175 6.771 1.00 87.31 104 GLU A O 1
ATOM 797 N N . ALA A 1 105 ? -22.154 -1.582 6.310 1.00 71.56 105 ALA A N 1
ATOM 798 C CA . ALA A 1 105 ? -23.385 -0.797 6.290 1.00 71.56 105 ALA A CA 1
ATOM 799 C C . ALA A 1 105 ? -23.623 -0.134 7.661 1.00 71.56 105 ALA A C 1
ATOM 801 O O . ALA A 1 105 ? -23.286 -0.712 8.700 1.00 71.56 105 ALA A O 1
ATOM 802 N N . ALA A 1 106 ? -24.154 1.092 7.632 1.00 57.84 106 ALA A N 1
ATOM 803 C CA . ALA A 1 106 ? -24.423 1.898 8.823 1.00 57.84 106 ALA A CA 1
ATOM 804 C C . ALA A 1 106 ? -25.528 1.280 9.689 1.00 57.84 106 ALA A C 1
ATOM 806 O O . ALA A 1 106 ? -26.580 0.928 9.110 1.00 57.84 106 ALA A O 1
#

Solvent-accessible surface area (backbone atoms only — not comparable to full-atom values): 6881 Å² total; per-residue (Å²): 112,101,82,72,73,93,73,94,57,85,78,59,83,56,67,68,61,92,65,46,54,61,57,57,54,56,67,49,50,74,88,43,73,71,56,83,79,61,78,81,87,77,74,81,56,82,82,73,58,69,48,98,82,59,42,36,46,65,48,76,58,91,93,46,76,49,75,42,53,36,62,78,42,38,82,84,41,40,69,64,52,49,54,49,50,52,51,24,70,76,72,65,44,59,66,62,45,37,36,57,53,52,70,48,86,131

Secondary structure (DSSP, 8-state):
-TT----S-TTTT-SPPTTHHHHHHHTTTTTSTTGGGSPP----PPP----TT---EEEEETTEEEEE-TTTTHHHHHHHHHHHHHHHHHH--HHHHHHHHTT---

Foldseek 3Di:
DVDDDDDPDQPPPFDDDVCVQVVVLVVCPPVDPPSVVDDDPDDTDDDFDADPVRFWDWDDDPPDTDTDPGPPCCVVCVVVLVVLVVVCVVPVPSVVSGCVRRVHDD

Radius of gyration: 18.88 Å; Cα contacts (8 Å, |Δi|>4): 89; chains: 1; bounding box: 44×29×54 Å

Sequence (106 aa):
GLHRAPTSDADWNRQPVPGEGEAIRNLFSPPIARIEEYKVTEVVTCAYTFTADEKFLAHRKGKCLVVSACSGHGYKFGAAVGRRVAACVSNGDVDGLKKWLRAEAA

pLDDT: mean 92.45, std 5.72, range [57.84, 97.69]

Mean predicted aligned error: 4.35 Å